Protein AF-A0A346SPK9-F1 (afdb_monomer_lite)

Foldseek 3Di:
DVVLLVCLVVLHDDDDPPVVVVVVVVVVVVVVVVPDDPVCVVCCVVCVVVVVCVVVVVVVVVCVVVCSVVSNVCRPPDPVNVVVVVVVLVVQLVVQQVQLVVCVVVVNAHSLLSSLQSRPDDDPVVSLVVCVVVVGDSCSNVVSVVVVVVCCVVVVVVVVVVVVVVPDPDD

Radius of gyration: 21.97 Å; chains: 1; bounding box: 63×45×50 Å

Structure (mmCIF, N/CA/C/O backbone):
data_AF-A0A346SPK9-F1
#
_entry.id   AF-A0A346SPK9-F1
#
loop_
_atom_site.group_PDB
_atom_site.id
_atom_site.type_symbol
_atom_site.label_atom_id
_atom_site.label_alt_id
_atom_site.label_comp_id
_atom_site.label_asym_id
_atom_site.label_entity_id
_atom_site.label_seq_id
_atom_site.pdbx_PDB_ins_code
_atom_site.Cartn_x
_atom_site.Cartn_y
_atom_site.Cartn_z
_atom_site.occupancy
_atom_site.B_iso_or_equiv
_atom_site.auth_seq_id
_atom_site.auth_comp_id
_atom_site.auth_asym_id
_atom_site.auth_atom_id
_atom_site.pdbx_PDB_model_num
ATOM 1 N N . MET A 1 1 ? 14.398 2.395 11.651 1.00 63.56 1 MET A N 1
ATOM 2 C CA . MET A 1 1 ? 13.398 1.670 12.469 1.00 63.56 1 MET A CA 1
ATOM 3 C C . MET A 1 1 ? 13.684 1.713 13.967 1.00 63.56 1 MET A C 1
ATOM 5 O O . MET A 1 1 ? 12.828 2.231 14.666 1.00 63.56 1 MET A O 1
ATOM 9 N N . ALA A 1 2 ? 14.836 1.243 14.472 1.00 72.00 2 ALA A N 1
ATOM 10 C CA . ALA A 1 2 ? 15.097 1.174 15.923 1.00 72.00 2 ALA A CA 1
ATOM 11 C C . ALA A 1 2 ? 14.893 2.513 16.665 1.00 72.00 2 ALA A C 1
ATOM 13 O O . ALA A 1 2 ? 14.203 2.543 17.673 1.00 72.00 2 ALA A O 1
ATOM 14 N N . ALA A 1 3 ? 15.388 3.631 16.123 1.00 73.25 3 ALA A N 1
ATOM 15 C CA . ALA A 1 3 ? 15.203 4.953 16.732 1.00 73.25 3 ALA A CA 1
ATOM 16 C C . ALA A 1 3 ? 13.725 5.392 16.821 1.00 73.25 3 ALA A C 1
ATOM 18 O O . ALA A 1 3 ? 13.292 5.860 17.867 1.00 73.25 3 ALA A O 1
ATOM 19 N N . CYS A 1 4 ? 12.929 5.196 15.761 1.00 67.50 4 CYS A N 1
ATOM 20 C CA . CYS A 1 4 ? 11.495 5.516 15.775 1.00 67.50 4 CYS A CA 1
ATOM 21 C C . CYS A 1 4 ? 10.703 4.580 16.692 1.00 67.50 4 CYS A C 1
ATOM 23 O O . CYS A 1 4 ? 9.759 5.025 17.329 1.00 67.50 4 CYS A O 1
ATOM 25 N N . LEU A 1 5 ? 11.090 3.304 16.776 1.00 72.25 5 LEU A N 1
ATOM 26 C CA . LEU A 1 5 ? 10.488 2.348 17.704 1.00 72.25 5 LEU A CA 1
ATOM 27 C C . LEU A 1 5 ? 10.776 2.741 19.159 1.00 72.25 5 LEU A C 1
ATOM 29 O O . LEU A 1 5 ? 9.862 2.768 19.970 1.00 72.25 5 LEU A O 1
ATOM 33 N N . ILE A 1 6 ? 12.021 3.102 19.476 1.00 77.88 6 ILE A N 1
ATOM 34 C CA . ILE A 1 6 ? 12.408 3.586 20.808 1.00 77.88 6 ILE A CA 1
ATOM 35 C C . ILE A 1 6 ? 11.655 4.878 21.144 1.00 77.88 6 ILE A C 1
ATOM 37 O O . ILE A 1 6 ? 11.075 4.975 22.218 1.00 77.88 6 ILE A O 1
ATOM 41 N N . ALA A 1 7 ? 11.600 5.841 20.220 1.00 76.88 7 ALA A N 1
ATOM 42 C CA . ALA A 1 7 ? 10.842 7.079 20.400 1.00 76.88 7 ALA A CA 1
ATOM 43 C C . ALA A 1 7 ? 9.334 6.823 20.579 1.00 76.88 7 ALA A C 1
ATOM 45 O O . ALA A 1 7 ? 8.697 7.479 21.400 1.00 76.88 7 ALA A O 1
ATOM 46 N N . ALA A 1 8 ? 8.776 5.843 19.860 1.00 68.50 8 ALA A N 1
ATOM 47 C CA . ALA A 1 8 ? 7.385 5.428 19.995 1.00 68.50 8 ALA A CA 1
ATOM 48 C C . ALA A 1 8 ? 7.088 4.790 21.356 1.00 68.50 8 ALA A C 1
ATOM 50 O O . ALA A 1 8 ? 6.103 5.150 21.997 1.00 68.50 8 ALA A O 1
ATOM 51 N N . LEU A 1 9 ? 7.957 3.884 21.815 1.00 76.94 9 LEU A N 1
ATOM 52 C CA . LEU A 1 9 ? 7.867 3.273 23.143 1.00 76.94 9 LEU A CA 1
ATOM 53 C C . LEU A 1 9 ? 8.065 4.307 24.260 1.00 76.94 9 LEU A C 1
ATOM 55 O O . LEU A 1 9 ? 7.430 4.207 25.303 1.00 76.94 9 LEU A O 1
ATOM 59 N N . ALA A 1 10 ? 8.892 5.326 24.024 1.00 81.62 10 ALA A N 1
ATOM 60 C CA . ALA A 1 10 ? 9.105 6.449 24.932 1.00 81.62 10 ALA A CA 1
ATOM 61 C C . ALA A 1 10 ? 8.009 7.534 24.852 1.00 81.62 10 ALA A C 1
ATOM 63 O O . ALA A 1 10 ? 8.136 8.565 25.507 1.00 81.62 10 ALA A O 1
ATOM 64 N N . GLN A 1 11 ? 6.960 7.334 24.041 1.00 75.94 11 GLN A N 1
ATOM 65 C CA . GLN A 1 11 ? 5.879 8.299 23.788 1.00 75.94 11 GLN A CA 1
ATOM 66 C C . GLN A 1 11 ? 6.364 9.709 23.403 1.00 75.94 11 GLN A C 1
ATOM 68 O O . GLN A 1 11 ? 5.698 10.710 23.675 1.00 75.94 11 GLN A O 1
ATOM 73 N N . ALA A 1 12 ? 7.525 9.806 22.753 1.00 78.88 12 ALA A N 1
ATOM 74 C CA . ALA A 1 12 ? 8.071 11.086 22.333 1.00 78.88 12 ALA A CA 1
ATOM 75 C C . ALA A 1 12 ? 7.232 11.678 21.180 1.00 78.88 12 ALA A C 1
ATOM 77 O O . ALA A 1 12 ? 6.822 10.940 20.275 1.00 78.88 12 ALA A O 1
ATOM 78 N N . PRO A 1 13 ? 6.990 13.004 21.162 1.00 67.56 13 PRO A N 1
ATOM 79 C CA . PRO A 1 13 ? 6.233 13.646 20.094 1.00 67.56 13 PRO A CA 1
ATOM 80 C C . PRO A 1 13 ? 7.008 13.563 18.773 1.00 67.56 13 PRO A C 1
ATOM 82 O O . PRO A 1 13 ? 8.025 14.229 18.582 1.00 67.56 13 PRO A O 1
ATOM 85 N N . MET A 1 14 ? 6.523 12.740 17.844 1.00 69.25 14 MET A N 1
ATOM 86 C CA . MET A 1 14 ? 7.097 12.593 16.507 1.00 69.25 14 MET A CA 1
ATOM 87 C C . MET A 1 14 ? 6.260 13.375 15.491 1.00 69.25 14 MET A C 1
ATOM 89 O O . MET A 1 14 ? 5.268 12.879 14.961 1.00 69.25 14 MET A O 1
ATOM 93 N N . ASN A 1 15 ? 6.668 14.614 15.215 1.00 72.00 15 ASN A N 1
ATOM 94 C CA . ASN A 1 15 ? 6.037 15.442 14.189 1.00 72.00 15 ASN A CA 1
ATOM 95 C C . ASN A 1 15 ? 6.594 15.119 12.797 1.00 72.00 15 ASN A C 1
ATOM 97 O O . ASN A 1 15 ? 7.796 14.931 12.613 1.00 72.00 15 ASN A O 1
ATOM 101 N N . GLY A 1 16 ? 5.715 15.085 11.794 1.00 67.25 16 GLY A N 1
ATOM 102 C CA . GLY A 1 16 ? 6.120 14.961 10.396 1.00 67.25 16 GLY A CA 1
ATOM 103 C C . GLY A 1 16 ? 6.678 16.275 9.842 1.00 67.25 16 GLY A C 1
ATOM 104 O O . GLY A 1 16 ? 6.220 17.354 10.205 1.00 67.25 16 GLY A O 1
ATOM 105 N N . PHE A 1 17 ? 7.603 16.192 8.883 1.00 70.38 17 PHE A N 1
ATOM 106 C CA . PHE A 1 17 ? 8.245 17.343 8.221 1.00 70.38 17 PHE A CA 1
ATOM 107 C C . PHE A 1 17 ? 7.313 18.184 7.312 1.00 70.38 17 PHE A C 1
ATOM 109 O O . PHE A 1 17 ? 7.795 19.008 6.539 1.00 70.3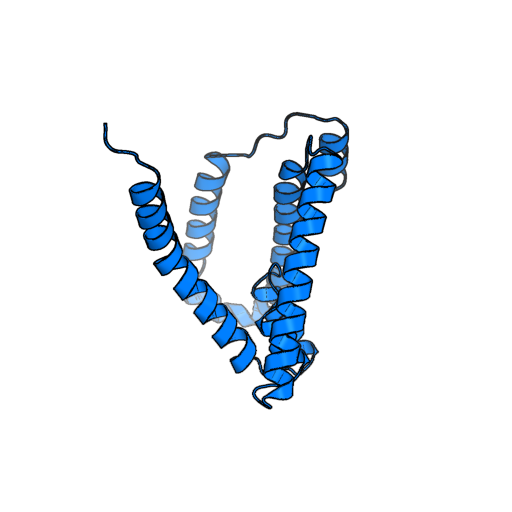8 17 PHE A O 1
ATOM 116 N N . GLY A 1 18 ? 5.988 17.993 7.387 1.00 78.00 18 GLY A N 1
ATOM 117 C CA . GLY A 1 18 ? 4.947 18.847 6.798 1.00 78.00 18 GLY A CA 1
ATOM 118 C C . GLY A 1 18 ? 5.294 19.469 5.440 1.00 78.00 18 GLY A C 1
ATOM 119 O O . GLY A 1 18 ? 5.608 18.760 4.480 1.00 78.00 18 GLY A O 1
ATOM 120 N N . GLN A 1 19 ? 5.261 20.804 5.375 1.00 79.00 19 GLN A N 1
ATOM 121 C CA . GLN A 1 19 ? 5.546 21.575 4.160 1.00 79.00 19 GLN A CA 1
ATOM 122 C C . GLN A 1 19 ? 6.980 21.423 3.638 1.00 79.00 19 GLN A C 1
ATOM 124 O O . GLN A 1 19 ? 7.182 21.469 2.426 1.00 79.00 19 GLN A O 1
ATOM 129 N N . VAL A 1 20 ? 7.958 21.161 4.510 1.00 80.25 20 VAL A N 1
ATOM 130 C CA . VAL A 1 20 ? 9.345 20.900 4.091 1.00 80.25 20 VAL A CA 1
ATOM 131 C C . VAL A 1 20 ? 9.403 19.637 3.232 1.00 80.25 20 VAL A C 1
ATOM 133 O O . VAL A 1 20 ? 10.070 19.627 2.202 1.00 80.25 20 VAL A O 1
ATOM 136 N N . SER A 1 21 ? 8.636 18.597 3.582 1.00 78.19 21 SER A N 1
ATOM 137 C CA . SER A 1 21 ? 8.569 17.370 2.775 1.00 78.19 21 SER A CA 1
ATOM 138 C C . SER A 1 21 ? 7.919 17.589 1.404 1.00 78.19 21 SER A C 1
ATOM 140 O O . SER A 1 21 ? 8.333 16.974 0.421 1.00 78.19 21 SER A O 1
ATOM 142 N N . VAL A 1 22 ? 6.926 18.483 1.325 1.00 82.81 22 VAL A N 1
ATOM 143 C CA . VAL A 1 22 ? 6.231 18.818 0.074 1.00 82.81 22 VAL A CA 1
ATOM 144 C C . VAL A 1 22 ? 7.167 19.596 -0.847 1.00 82.81 22 VAL A C 1
ATOM 146 O O . VAL A 1 22 ? 7.338 19.212 -2.001 1.00 82.81 22 VAL A O 1
ATOM 149 N N . ALA A 1 23 ? 7.837 20.627 -0.324 1.00 85.06 23 ALA A N 1
ATOM 150 C CA . ALA A 1 23 ? 8.810 21.411 -1.078 1.00 85.06 23 ALA A CA 1
ATOM 151 C C . ALA A 1 23 ? 9.989 20.548 -1.554 1.00 85.06 23 ALA A C 1
ATOM 153 O O . ALA A 1 23 ? 10.337 20.574 -2.734 1.00 85.06 23 ALA A O 1
ATOM 154 N N . ALA A 1 24 ? 10.551 19.720 -0.667 1.00 84.31 24 ALA A N 1
ATOM 155 C CA . ALA A 1 24 ? 11.649 18.820 -1.006 1.00 84.31 24 ALA A CA 1
ATOM 156 C C . ALA A 1 24 ? 11.265 17.836 -2.119 1.00 84.31 24 ALA A C 1
ATOM 158 O O . ALA A 1 24 ? 12.052 17.627 -3.038 1.00 84.31 24 ALA A O 1
ATOM 159 N N . ARG A 1 25 ? 10.047 17.271 -2.084 1.00 84.56 25 ARG A N 1
ATOM 160 C CA . ARG A 1 25 ? 9.564 16.348 -3.123 1.00 84.56 25 ARG A CA 1
ATOM 161 C C . ARG A 1 25 ? 9.461 17.027 -4.488 1.00 84.56 25 ARG A C 1
ATOM 163 O O . ARG A 1 25 ? 9.874 16.435 -5.480 1.00 84.56 25 ARG A O 1
ATOM 170 N N . THR A 1 26 ? 8.953 18.256 -4.537 1.00 86.00 26 THR A N 1
ATOM 171 C CA . THR A 1 26 ? 8.861 19.028 -5.783 1.00 86.00 26 THR A CA 1
ATOM 172 C C . THR A 1 26 ? 10.247 19.360 -6.334 1.00 86.00 26 THR A C 1
ATOM 174 O O . THR A 1 26 ? 10.498 19.138 -7.515 1.00 86.00 26 THR A O 1
ATOM 177 N N . ILE A 1 27 ? 11.172 19.820 -5.483 1.00 88.88 27 ILE A N 1
ATOM 178 C CA . ILE A 1 27 ? 12.542 20.167 -5.892 1.00 88.88 27 ILE A CA 1
ATOM 179 C C . ILE A 1 27 ? 13.283 18.934 -6.422 1.00 88.88 27 ILE A C 1
ATOM 181 O O . ILE A 1 27 ? 13.839 18.987 -7.516 1.00 88.88 27 ILE A O 1
ATOM 185 N N . LEU A 1 28 ? 13.250 17.811 -5.693 1.00 86.62 28 LEU A N 1
ATOM 186 C CA . LEU A 1 28 ? 13.857 16.552 -6.143 1.00 86.62 28 LEU A CA 1
ATOM 187 C C . LEU A 1 28 ? 13.226 16.053 -7.445 1.00 86.62 28 LEU A C 1
ATOM 189 O O . LEU A 1 28 ? 13.951 15.629 -8.338 1.00 86.62 28 LEU A O 1
ATOM 193 N N . GLY A 1 29 ? 11.900 16.135 -7.580 1.00 88.31 29 GLY A N 1
ATOM 194 C CA . GLY A 1 29 ? 11.199 15.721 -8.796 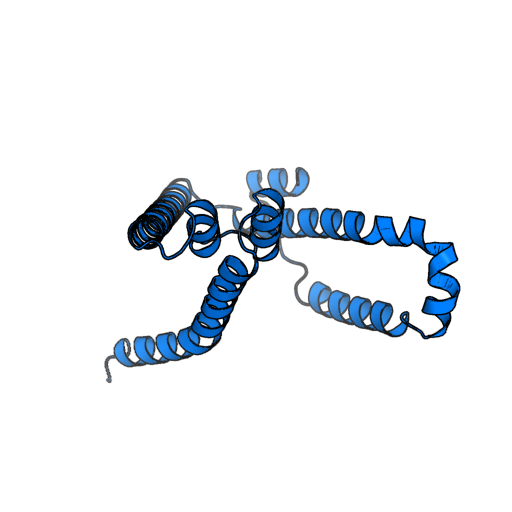1.00 88.31 29 GLY A CA 1
ATOM 195 C C . GLY A 1 29 ? 11.625 16.526 -10.024 1.00 88.31 29 GLY A C 1
ATOM 196 O O . GLY A 1 29 ? 11.939 15.944 -11.060 1.00 88.31 29 GLY A O 1
ATOM 197 N N . VAL A 1 30 ? 11.704 17.854 -9.896 1.00 91.44 30 VAL A N 1
ATOM 198 C CA . VAL A 1 30 ? 12.156 18.739 -10.981 1.00 91.44 30 VAL A CA 1
ATOM 199 C C . VAL A 1 30 ? 13.637 18.523 -11.289 1.00 91.44 30 VAL A C 1
ATOM 201 O O . VAL A 1 30 ? 13.995 18.416 -12.457 1.00 91.44 30 VAL A O 1
ATOM 204 N N . ALA A 1 31 ? 14.495 18.406 -10.272 1.00 88.06 31 ALA A N 1
ATOM 205 C CA . ALA A 1 31 ? 15.930 18.200 -10.463 1.00 88.06 31 ALA A CA 1
ATOM 206 C C . ALA A 1 31 ? 16.237 16.865 -11.160 1.00 88.06 31 ALA A C 1
ATOM 208 O O . ALA A 1 31 ? 17.020 16.821 -12.111 1.00 88.06 31 ALA A O 1
ATOM 209 N N . VAL A 1 32 ? 15.586 15.779 -10.729 1.00 87.31 32 VAL A N 1
ATOM 210 C CA . VAL A 1 32 ? 15.720 14.465 -11.369 1.00 87.31 32 VAL A CA 1
ATOM 211 C C . VAL A 1 32 ? 15.151 14.506 -12.787 1.00 87.31 32 VAL A C 1
ATOM 213 O O . VAL A 1 32 ? 15.822 14.057 -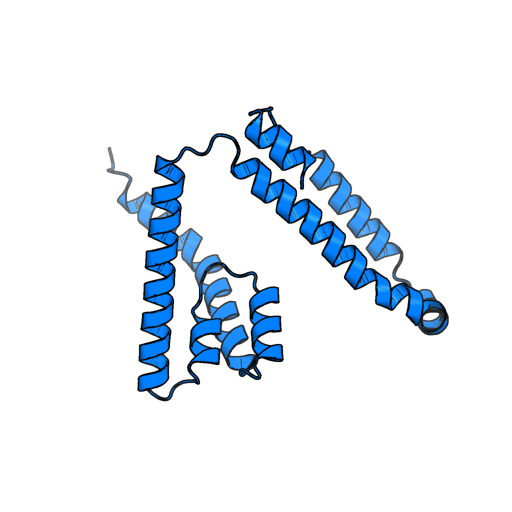13.711 1.00 87.31 32 VAL A O 1
ATOM 216 N N . GLY A 1 33 ? 13.970 15.102 -12.986 1.00 86.69 33 GLY A N 1
ATOM 217 C CA . GLY A 1 33 ? 13.343 15.222 -14.304 1.00 86.69 33 GLY A CA 1
ATOM 218 C C . GLY A 1 33 ? 14.180 16.024 -15.304 1.00 86.69 33 GLY A C 1
ATOM 219 O O . GLY A 1 33 ? 14.380 15.575 -16.428 1.00 86.69 33 GLY A O 1
ATOM 220 N N . ALA A 1 34 ? 14.741 17.162 -14.885 1.00 89.31 34 ALA A N 1
ATOM 221 C CA . ALA A 1 34 ? 15.604 18.003 -15.718 1.00 89.31 34 ALA A CA 1
ATOM 222 C C . ALA A 1 34 ? 16.944 17.334 -16.075 1.00 89.31 34 ALA A C 1
ATOM 224 O O . ALA A 1 34 ? 17.562 17.682 -17.079 1.00 89.31 34 ALA A O 1
ATOM 225 N N . SER A 1 35 ? 17.388 16.360 -15.275 1.00 85.38 35 SER A N 1
ATOM 226 C CA . SER A 1 35 ? 18.628 15.614 -15.520 1.00 85.38 35 SER A CA 1
ATOM 227 C C . SER A 1 35 ? 18.473 14.520 -16.588 1.00 85.38 35 SER A C 1
ATOM 229 O O . SER A 1 35 ? 19.475 14.014 -17.100 1.00 85.38 35 SER A O 1
ATOM 231 N N . ILE A 1 36 ? 17.240 14.159 -16.965 1.00 88.12 36 ILE A N 1
ATOM 232 C CA . ILE A 1 36 ? 16.973 13.204 -18.046 1.00 88.12 36 ILE A CA 1
ATOM 233 C C . ILE A 1 36 ? 17.082 13.932 -19.389 1.00 88.12 36 ILE A C 1
ATOM 235 O O . ILE A 1 36 ? 16.129 14.531 -19.881 1.00 88.12 36 ILE A O 1
ATOM 239 N N . THR A 1 37 ? 18.268 13.883 -19.993 1.00 89.12 37 THR A N 1
ATOM 240 C CA . THR A 1 37 ? 18.548 14.498 -21.301 1.00 89.12 37 THR A CA 1
ATOM 241 C C . THR A 1 37 ? 18.800 13.441 -22.382 1.00 89.12 37 THR A C 1
ATOM 243 O O . THR A 1 37 ? 19.224 12.330 -22.062 1.00 89.12 37 THR A O 1
ATOM 246 N N . PRO A 1 38 ? 18.629 13.760 -23.680 1.00 85.31 38 PRO A N 1
ATOM 247 C CA . PRO A 1 38 ? 18.982 12.849 -24.777 1.00 85.31 38 PRO A CA 1
ATOM 248 C C . PRO A 1 38 ? 20.439 12.355 -24.721 1.00 85.31 38 PRO A C 1
ATOM 250 O O . PRO A 1 38 ? 20.726 11.199 -25.025 1.00 85.31 38 PRO A O 1
ATOM 253 N N . ALA A 1 39 ? 21.362 13.205 -24.257 1.00 85.19 39 ALA A N 1
ATOM 254 C CA . ALA A 1 39 ? 22.774 12.867 -24.083 1.00 85.19 39 ALA A CA 1
ATOM 255 C C . ALA A 1 39 ? 23.023 11.816 -22.981 1.00 85.19 39 ALA A C 1
ATOM 257 O O . ALA A 1 39 ? 24.018 11.087 -23.036 1.00 85.19 39 ALA A O 1
ATOM 258 N N . LEU A 1 40 ? 22.120 11.698 -22.001 1.00 86.00 40 LEU A N 1
ATOM 259 C CA . LEU A 1 40 ? 22.174 10.660 -20.971 1.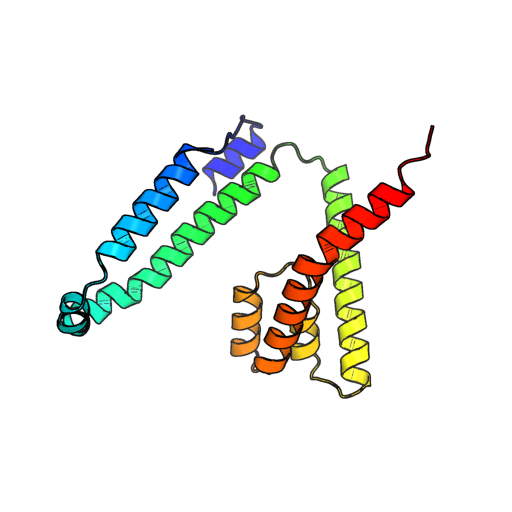00 86.00 40 LEU A CA 1
ATOM 260 C C . LEU A 1 40 ? 22.018 9.264 -21.590 1.00 86.00 40 LEU A C 1
ATOM 262 O O . LEU A 1 40 ? 22.758 8.353 -21.232 1.00 86.00 40 LEU A O 1
ATOM 266 N N . PHE A 1 41 ? 21.119 9.105 -22.566 1.00 86.38 41 PHE A N 1
ATOM 267 C CA . PHE A 1 41 ? 20.851 7.813 -23.210 1.00 86.38 41 PHE A CA 1
ATOM 268 C C . PHE A 1 41 ? 22.053 7.282 -23.997 1.00 86.38 41 PHE A C 1
ATOM 270 O O . PHE A 1 41 ? 22.302 6.080 -24.006 1.00 86.38 41 PHE A O 1
ATOM 277 N N . VAL A 1 42 ? 22.848 8.177 -24.588 1.00 89.25 42 VAL A N 1
ATOM 278 C CA . VAL A 1 42 ? 24.088 7.808 -25.291 1.00 89.25 42 VAL A CA 1
ATOM 279 C C . VAL A 1 42 ? 25.145 7.272 -24.317 1.00 89.25 42 VAL A C 1
ATOM 281 O O . VAL A 1 42 ? 25.924 6.384 -24.657 1.00 89.25 42 VAL A O 1
ATOM 284 N N . ASN A 1 43 ? 25.165 7.783 -23.084 1.00 88.06 43 ASN A N 1
ATOM 285 C CA . ASN A 1 43 ? 26.125 7.381 -22.053 1.00 88.06 43 ASN A CA 1
ATOM 286 C C . ASN A 1 43 ? 25.604 6.276 -21.120 1.00 88.06 43 ASN A C 1
ATOM 288 O O . ASN A 1 43 ? 26.387 5.700 -20.364 1.00 88.06 43 ASN A O 1
ATOM 292 N N . LEU A 1 44 ? 24.317 5.933 -21.215 1.00 86.25 44 LEU A N 1
ATOM 293 C CA . LEU A 1 44 ? 23.640 4.922 -20.401 1.00 86.25 44 LEU A CA 1
ATOM 294 C C . LEU A 1 44 ? 24.379 3.573 -20.349 1.00 86.25 44 LEU A C 1
ATOM 296 O O . LEU A 1 44 ? 24.539 3.048 -19.246 1.00 86.25 44 LEU A O 1
ATOM 300 N N . PRO A 1 45 ? 24.906 3.023 -21.468 1.00 89.44 45 PRO A N 1
ATOM 301 C CA . PRO A 1 45 ? 25.597 1.733 -21.442 1.00 89.44 45 PRO A CA 1
ATOM 302 C C . PRO A 1 45 ? 26.845 1.740 -20.552 1.00 89.44 45 PRO A C 1
ATOM 304 O O . PRO A 1 45 ? 27.130 0.755 -19.878 1.00 89.44 45 PRO A O 1
ATOM 307 N N . LYS A 1 46 ? 27.561 2.871 -20.487 1.00 90.00 46 LYS A N 1
ATOM 308 C CA . LYS A 1 46 ? 28.768 3.026 -19.656 1.00 90.00 46 LYS A CA 1
ATOM 309 C C . LYS A 1 46 ? 28.446 3.079 -18.160 1.00 90.00 46 LYS A C 1
ATOM 311 O O . LYS A 1 46 ? 29.320 2.832 -17.338 1.00 90.00 46 LYS A O 1
ATOM 316 N N . MET A 1 47 ? 27.204 3.412 -17.812 1.00 89.06 47 MET A N 1
ATOM 317 C CA . MET A 1 47 ? 26.723 3.587 -16.438 1.00 89.06 47 MET A CA 1
ATOM 318 C C . MET A 1 47 ? 25.753 2.476 -16.010 1.00 89.06 47 MET A C 1
ATOM 320 O O . MET A 1 47 ? 25.241 2.508 -14.892 1.00 89.06 47 MET A O 1
ATOM 324 N N . ALA A 1 48 ? 25.494 1.495 -16.882 1.00 88.00 48 ALA A N 1
ATOM 325 C CA . ALA A 1 48 ? 24.432 0.506 -16.721 1.00 88.00 48 ALA A CA 1
ATOM 326 C C . ALA A 1 48 ? 24.540 -0.282 -15.406 1.00 88.00 48 ALA A C 1
ATOM 328 O O . ALA A 1 48 ? 23.534 -0.473 -14.727 1.00 88.00 48 ALA A O 1
ATOM 329 N N . ALA A 1 49 ? 25.757 -0.669 -15.009 1.00 87.75 49 ALA A N 1
ATOM 330 C CA . ALA A 1 49 ? 25.995 -1.382 -13.754 1.00 87.75 49 ALA A CA 1
ATOM 331 C C . ALA A 1 49 ? 25.592 -0.545 -12.526 1.00 87.75 49 ALA A C 1
ATOM 333 O O . ALA A 1 49 ? 24.887 -1.030 -11.644 1.00 87.75 49 ALA A O 1
ATOM 334 N N . SER A 1 50 ? 25.975 0.734 -12.494 1.00 87.75 50 SER A N 1
ATOM 335 C CA . SER A 1 50 ? 25.615 1.649 -11.407 1.00 87.75 50 SER A CA 1
ATOM 336 C C . SER A 1 50 ? 24.115 1.949 -11.390 1.00 87.75 50 SER A C 1
ATOM 338 O O . SER A 1 50 ? 23.502 1.970 -10.325 1.00 87.75 50 SER A O 1
ATOM 340 N N . ILE A 1 51 ? 23.504 2.135 -12.567 1.00 88.12 51 ILE A N 1
ATOM 341 C CA . ILE A 1 51 ? 22.063 2.389 -12.713 1.00 88.12 51 ILE A CA 1
ATOM 342 C C . ILE A 1 51 ? 21.243 1.190 -12.227 1.00 88.12 51 ILE A C 1
ATOM 344 O O . ILE A 1 51 ? 20.221 1.381 -11.576 1.00 88.12 51 ILE A O 1
ATOM 348 N N . MET A 1 52 ? 21.698 -0.040 -12.472 1.00 89.44 52 MET A N 1
ATOM 349 C CA . MET A 1 52 ? 21.008 -1.253 -12.020 1.00 89.44 52 MET A CA 1
ATOM 350 C C . MET A 1 52 ? 20.910 -1.351 -10.488 1.00 89.44 52 MET A C 1
ATOM 352 O O . MET A 1 52 ? 19.994 -1.985 -9.967 1.00 89.44 52 MET A O 1
ATOM 356 N N . LEU A 1 53 ? 21.802 -0.677 -9.757 1.00 90.31 53 LEU A N 1
ATOM 357 C CA . LEU A 1 53 ? 21.793 -0.632 -8.295 1.00 90.31 53 LEU A CA 1
ATOM 358 C C . LEU A 1 53 ? 20.823 0.428 -7.733 1.00 90.31 53 LEU A C 1
ATOM 360 O O . LEU A 1 53 ? 20.380 0.324 -6.589 1.00 90.31 53 LEU A O 1
ATOM 364 N N . VAL A 1 54 ? 20.453 1.432 -8.538 1.00 90.06 54 VAL A N 1
ATOM 365 C CA . VAL A 1 54 ? 19.570 2.541 -8.132 1.00 90.06 54 VAL A CA 1
ATOM 366 C C . VAL A 1 54 ? 18.196 2.053 -7.644 1.00 90.06 54 VAL A C 1
ATOM 368 O O . VAL A 1 54 ? 17.795 2.483 -6.560 1.00 90.06 54 VAL A O 1
ATOM 371 N N . PRO A 1 55 ? 17.478 1.137 -8.332 1.00 88.88 55 PRO A N 1
ATOM 372 C CA . PRO A 1 55 ? 16.210 0.601 -7.835 1.00 88.88 55 PRO A CA 1
ATOM 373 C C . PRO A 1 55 ? 16.317 -0.021 -6.441 1.00 88.88 55 PRO A C 1
ATOM 375 O O . PRO A 1 55 ? 15.453 0.224 -5.602 1.00 88.88 55 PRO A O 1
ATOM 378 N N . ALA A 1 56 ? 17.391 -0.767 -6.159 1.00 90.06 56 ALA A N 1
ATOM 379 C CA . ALA A 1 56 ? 17.594 -1.390 -4.853 1.00 90.06 56 ALA A CA 1
ATOM 380 C C . ALA A 1 56 ? 17.740 -0.336 -3.745 1.00 90.06 56 ALA A C 1
ATOM 382 O O . ALA A 1 56 ? 17.072 -0.425 -2.714 1.00 90.06 56 ALA A O 1
ATOM 383 N N . PHE A 1 57 ? 18.540 0.710 -3.975 1.00 90.44 57 PHE A N 1
ATOM 384 C CA . PHE A 1 57 ? 18.657 1.822 -3.028 1.00 90.44 57 PHE A CA 1
ATOM 385 C C . PHE A 1 57 ? 17.340 2.573 -2.839 1.00 90.44 57 PHE A C 1
ATOM 387 O O . PHE A 1 57 ? 16.980 2.883 -1.704 1.00 90.44 57 PHE A O 1
ATOM 394 N N . ILE A 1 58 ? 16.600 2.835 -3.920 1.00 88.69 58 ILE A N 1
ATOM 395 C CA . ILE A 1 58 ? 15.291 3.493 -3.843 1.00 88.69 58 ILE A CA 1
ATOM 396 C C . ILE A 1 58 ? 14.327 2.659 -2.997 1.00 88.69 58 ILE A C 1
ATOM 398 O O . ILE A 1 58 ? 13.672 3.218 -2.122 1.00 88.69 58 ILE A O 1
ATOM 402 N N . VAL A 1 59 ? 14.265 1.339 -3.203 1.00 88.56 59 VAL A N 1
ATOM 403 C CA . VAL A 1 59 ? 13.412 0.439 -2.411 1.00 88.56 59 VAL A CA 1
ATOM 404 C C . VAL A 1 59 ? 13.820 0.448 -0.938 1.00 88.56 59 VAL A C 1
ATOM 406 O O . VAL A 1 59 ? 12.955 0.593 -0.079 1.00 88.56 59 VAL A O 1
ATOM 409 N N . LEU A 1 60 ? 15.116 0.363 -0.625 1.00 90.62 60 LEU A N 1
ATOM 410 C CA . LEU A 1 60 ? 15.606 0.396 0.760 1.00 90.62 60 LEU A CA 1
ATOM 411 C C . LEU A 1 60 ? 15.253 1.710 1.466 1.00 90.62 60 LEU A C 1
ATOM 413 O O . LEU A 1 60 ? 14.753 1.703 2.594 1.00 90.62 60 LEU A O 1
ATOM 417 N N . ILE A 1 61 ? 15.477 2.839 0.792 1.00 88.50 61 ILE A N 1
ATOM 418 C CA . ILE A 1 61 ? 15.141 4.169 1.305 1.00 88.50 61 ILE A CA 1
ATOM 419 C C . ILE A 1 61 ? 13.624 4.287 1.484 1.00 88.50 61 ILE A C 1
ATOM 421 O O . ILE A 1 61 ? 13.160 4.676 2.557 1.00 88.50 61 ILE A O 1
ATOM 425 N N . ALA A 1 62 ? 12.839 3.906 0.473 1.00 86.38 62 ALA A N 1
ATOM 426 C CA . ALA A 1 62 ? 11.382 3.938 0.531 1.00 86.38 62 ALA A CA 1
ATOM 427 C C . ALA A 1 62 ? 10.854 3.092 1.695 1.00 86.38 62 ALA A C 1
ATOM 429 O O . ALA A 1 62 ? 10.069 3.595 2.493 1.00 86.38 62 ALA A O 1
ATOM 430 N N . GLN A 1 63 ? 11.336 1.859 1.856 1.00 88.06 63 GLN A N 1
ATOM 431 C CA . GLN A 1 63 ? 10.912 0.964 2.931 1.00 88.06 63 GLN A CA 1
ATOM 432 C C . GLN A 1 63 ? 11.266 1.524 4.312 1.00 88.06 63 GLN A C 1
ATOM 434 O O . GLN A 1 63 ? 10.453 1.453 5.235 1.00 88.06 63 GLN A O 1
ATOM 439 N N . PHE A 1 64 ? 12.447 2.133 4.458 1.00 85.31 64 PHE A N 1
ATOM 440 C CA . PHE A 1 64 ? 12.834 2.798 5.699 1.00 85.31 64 PHE A CA 1
ATOM 441 C C . PHE A 1 64 ? 11.873 3.941 6.047 1.00 85.31 64 PHE A C 1
ATOM 443 O O . PHE A 1 64 ? 11.367 3.998 7.169 1.00 85.31 64 PHE A O 1
ATOM 450 N N . PHE A 1 65 ? 11.582 4.834 5.097 1.00 83.44 65 PHE A N 1
ATOM 451 C CA . PHE A 1 65 ? 10.694 5.975 5.335 1.00 83.44 65 PHE A CA 1
ATOM 452 C C . PHE A 1 65 ? 9.231 5.565 5.514 1.00 83.44 65 PHE A C 1
ATOM 454 O O . PHE A 1 65 ? 8.572 6.103 6.399 1.00 83.44 65 PHE A O 1
ATOM 461 N N . ILE A 1 66 ? 8.731 4.602 4.736 1.00 84.62 66 ILE A N 1
ATOM 462 C CA . ILE A 1 66 ? 7.383 4.038 4.888 1.00 84.62 66 ILE A CA 1
ATOM 463 C C . ILE A 1 66 ? 7.250 3.392 6.268 1.00 84.62 66 ILE A C 1
ATOM 465 O O . ILE A 1 66 ? 6.305 3.697 6.993 1.00 84.62 66 ILE A O 1
ATOM 469 N N . GLY A 1 67 ? 8.225 2.577 6.678 1.00 84.38 67 GLY A N 1
ATOM 470 C CA . GLY A 1 67 ? 8.244 1.949 7.998 1.00 84.38 67 GLY A CA 1
ATOM 471 C C . GLY A 1 67 ? 8.260 2.969 9.137 1.00 84.38 67 GLY A C 1
ATOM 472 O O . GLY A 1 67 ? 7.498 2.836 10.092 1.00 84.38 67 GLY A O 1
ATOM 473 N N . CYS A 1 68 ? 9.068 4.027 9.029 1.00 81.31 68 CYS A N 1
ATOM 474 C CA . CYS A 1 68 ? 9.081 5.113 10.011 1.00 81.31 68 CYS A CA 1
ATOM 475 C C . CYS A 1 68 ? 7.752 5.889 10.028 1.00 81.31 68 CYS A C 1
ATOM 477 O O . CYS A 1 68 ? 7.193 6.116 11.097 1.00 81.31 68 CYS A O 1
ATOM 479 N N . ALA A 1 69 ? 7.209 6.251 8.862 1.00 81.19 69 ALA A N 1
ATOM 480 C CA . ALA A 1 69 ? 5.958 7.001 8.749 1.00 81.19 69 ALA A CA 1
ATOM 481 C C . ALA A 1 69 ? 4.751 6.220 9.287 1.00 81.19 69 ALA A C 1
ATOM 483 O O . ALA A 1 69 ? 3.889 6.795 9.947 1.00 81.19 69 ALA A O 1
ATOM 484 N N . ILE A 1 70 ? 4.696 4.912 9.026 1.00 83.12 70 ILE A N 1
ATOM 485 C CA . ILE A 1 70 ? 3.676 4.017 9.574 1.00 83.12 70 ILE A CA 1
ATOM 486 C C . ILE A 1 70 ? 3.899 3.825 11.080 1.00 83.12 70 ILE A C 1
ATOM 488 O O . ILE A 1 70 ? 2.952 3.954 11.848 1.00 83.12 70 ILE A O 1
ATOM 492 N N . GLY A 1 71 ? 5.140 3.594 11.520 1.00 82.12 71 GLY A N 1
ATOM 493 C CA . GLY A 1 71 ? 5.486 3.386 12.931 1.00 82.12 71 GLY A CA 1
ATOM 494 C C . GLY A 1 71 ? 5.096 4.554 13.839 1.00 82.12 71 GLY A C 1
ATOM 495 O O . GLY A 1 71 ? 4.580 4.335 14.931 1.00 82.12 71 GLY A O 1
ATOM 496 N N . VAL A 1 72 ? 5.246 5.795 13.364 1.00 80.19 72 VAL A N 1
ATOM 497 C CA . VAL A 1 72 ? 4.812 7.004 14.090 1.00 80.19 72 VAL A CA 1
ATOM 498 C C . VAL A 1 72 ? 3.303 7.013 14.359 1.00 80.19 72 VAL A C 1
ATOM 500 O O . VAL A 1 72 ? 2.866 7.529 15.383 1.00 80.19 72 VAL A O 1
ATOM 503 N N . LYS A 1 73 ? 2.487 6.404 13.490 1.00 80.19 73 LYS A N 1
ATOM 504 C CA . LYS A 1 73 ? 1.029 6.339 13.687 1.00 80.19 73 LYS A CA 1
ATOM 505 C C . LYS A 1 73 ? 0.601 5.374 14.790 1.00 80.19 73 LYS A C 1
ATOM 507 O O . LYS A 1 73 ? -0.548 5.429 15.212 1.00 80.19 73 LYS A O 1
ATOM 512 N N . PHE A 1 74 ? 1.501 4.502 15.241 1.00 80.75 74 PHE A N 1
ATOM 513 C CA . PHE A 1 74 ? 1.229 3.555 16.321 1.00 80.75 74 PHE A CA 1
ATOM 514 C C . PHE A 1 74 ? 1.634 4.081 17.708 1.00 80.75 74 PHE A C 1
ATOM 516 O O . PHE A 1 74 ? 1.392 3.404 18.706 1.00 80.75 74 PHE A O 1
ATOM 523 N N . VAL A 1 75 ? 2.218 5.284 17.803 1.00 81.69 75 VAL A N 1
ATOM 524 C CA . VAL A 1 75 ? 2.557 5.905 19.093 1.00 81.69 75 VAL A CA 1
ATOM 525 C C . VAL A 1 75 ? 1.283 6.174 19.889 1.00 81.69 75 VAL A C 1
ATOM 527 O O . VAL A 1 75 ? 0.406 6.899 19.431 1.00 81.69 75 VAL A O 1
ATOM 530 N N . GLY A 1 76 ? 1.193 5.602 21.091 1.00 81.62 76 GLY A N 1
ATOM 531 C CA . GLY A 1 76 ? 0.042 5.787 21.979 1.00 81.62 76 GLY A CA 1
ATOM 532 C C . GLY A 1 76 ? -1.177 4.914 21.662 1.00 81.62 76 GLY A C 1
ATOM 533 O O . GLY A 1 76 ? -2.194 5.072 22.330 1.00 81.62 76 GLY A O 1
ATOM 534 N N . VAL A 1 77 ? -1.086 3.981 20.703 1.00 85.12 77 VAL A N 1
ATOM 535 C CA . VAL A 1 77 ? -2.155 3.001 20.449 1.00 85.12 77 VAL A CA 1
ATOM 536 C C . VAL A 1 77 ? -2.267 2.040 21.630 1.00 85.12 77 VAL A C 1
ATOM 538 O O . VAL A 1 77 ? -1.302 1.389 22.033 1.00 85.12 77 VAL A O 1
ATOM 541 N N . THR A 1 78 ? -3.469 1.933 22.180 1.00 89.56 78 THR A N 1
ATOM 542 C CA . THR A 1 78 ? -3.772 1.080 23.329 1.00 89.56 78 THR A CA 1
ATOM 543 C C . THR A 1 78 ? -4.023 -0.373 22.919 1.00 89.56 78 THR A C 1
ATOM 545 O O . THR A 1 78 ? -4.374 -0.685 21.779 1.00 89.56 78 THR A O 1
ATOM 548 N N . TRP A 1 79 ? -3.921 -1.297 23.879 1.00 88.06 79 TRP A N 1
ATOM 549 C CA . TRP A 1 79 ? -4.219 -2.717 23.647 1.00 88.06 79 TRP A CA 1
ATOM 550 C C . TRP A 1 79 ? -5.664 -2.967 23.175 1.00 88.06 79 TRP A C 1
ATOM 552 O O . TRP A 1 79 ? -5.918 -3.865 22.369 1.00 88.06 79 TRP A O 1
ATOM 562 N N . GLY A 1 80 ? -6.618 -2.156 23.647 1.00 91.38 80 GLY A N 1
ATOM 563 C CA . GLY A 1 80 ? -8.019 -2.234 23.226 1.00 91.38 80 GLY A CA 1
ATOM 564 C C . GLY A 1 80 ? -8.213 -1.848 21.758 1.00 91.38 80 GLY A C 1
ATOM 565 O O . GLY A 1 80 ? -8.916 -2.543 21.021 1.00 91.38 80 GLY A O 1
ATOM 566 N N . GLU A 1 81 ? -7.543 -0.784 21.313 1.00 89.25 81 GLU A N 1
ATOM 567 C CA . GLU A 1 81 ? -7.545 -0.359 19.910 1.00 89.25 81 GLU A CA 1
ATOM 568 C C . GLU A 1 81 ? -6.854 -1.391 19.020 1.00 89.25 81 GLU A C 1
ATOM 570 O O . GLU A 1 81 ? -7.405 -1.765 17.985 1.00 89.25 81 GLU A O 1
ATOM 575 N N . LEU A 1 82 ? -5.710 -1.930 19.458 1.00 89.88 82 LEU A N 1
ATOM 576 C CA . LEU A 1 82 ? -5.001 -2.976 18.726 1.00 89.88 82 LEU A CA 1
ATOM 577 C C . LEU A 1 82 ? -5.875 -4.222 18.528 1.00 89.88 82 LEU A C 1
ATOM 579 O O . LEU A 1 82 ? -5.989 -4.710 17.405 1.00 89.88 82 LEU A O 1
ATOM 583 N N . ARG A 1 83 ? -6.560 -4.709 19.575 1.00 93.62 83 ARG A N 1
ATOM 584 C CA . ARG A 1 83 ? -7.503 -5.839 19.450 1.00 93.62 83 ARG A CA 1
ATOM 585 C C . ARG A 1 83 ? -8.621 -5.554 18.452 1.00 93.62 83 ARG A C 1
ATOM 587 O O . ARG A 1 83 ? -8.989 -6.445 17.690 1.00 93.62 83 ARG A O 1
ATOM 594 N N . ARG A 1 84 ? -9.161 -4.333 18.443 1.00 93.38 84 ARG A N 1
ATOM 595 C CA . ARG A 1 84 ? -10.208 -3.936 17.492 1.00 93.38 84 ARG A CA 1
ATOM 596 C C . ARG A 1 84 ? -9.676 -3.913 16.054 1.00 93.38 84 ARG A C 1
ATOM 598 O O . ARG A 1 84 ? -10.357 -4.404 15.161 1.00 93.38 84 ARG A O 1
ATOM 605 N N . ILE A 1 85 ? -8.458 -3.414 15.835 1.00 90.50 85 ILE A N 1
ATOM 606 C CA . ILE A 1 85 ? -7.794 -3.431 14.521 1.00 90.50 85 ILE A CA 1
ATOM 607 C C . ILE A 1 85 ? -7.589 -4.870 14.040 1.00 90.50 85 ILE A C 1
ATOM 609 O O . ILE A 1 85 ? -7.971 -5.198 12.920 1.00 90.50 85 ILE A O 1
ATOM 613 N N . VAL A 1 86 ? -7.049 -5.744 14.894 1.00 91.44 86 VAL A N 1
ATOM 614 C CA . VAL A 1 86 ? -6.844 -7.162 14.561 1.00 91.44 86 VAL A CA 1
ATOM 615 C C . VAL A 1 86 ? -8.169 -7.838 14.206 1.00 91.44 86 VAL A C 1
ATOM 617 O O . VAL A 1 86 ? -8.229 -8.564 13.219 1.00 91.44 86 VAL A O 1
ATOM 620 N N . ALA A 1 87 ? -9.251 -7.554 14.938 1.00 93.56 87 ALA A N 1
ATOM 621 C CA . ALA A 1 87 ? -10.573 -8.086 14.613 1.00 93.56 87 ALA A CA 1
ATOM 622 C C . ALA A 1 87 ? -11.043 -7.667 13.207 1.00 93.56 87 ALA A C 1
ATOM 624 O O . ALA A 1 87 ? -11.522 -8.512 12.454 1.00 93.56 87 ALA A O 1
ATOM 625 N N . TYR A 1 88 ? -10.851 -6.402 12.814 1.00 92.12 88 TYR A N 1
ATOM 626 C CA . TYR A 1 88 ? -11.166 -5.955 11.452 1.00 92.12 88 TYR A CA 1
ATOM 627 C C . TYR A 1 88 ? -10.327 -6.672 10.389 1.00 92.12 88 TYR A C 1
ATOM 629 O O . TYR A 1 88 ? -10.870 -7.087 9.368 1.00 92.12 88 TYR A O 1
ATOM 637 N N . VAL A 1 89 ? -9.025 -6.857 10.632 1.00 91.38 89 VAL A N 1
ATOM 638 C CA . VAL A 1 89 ? -8.137 -7.585 9.710 1.00 91.38 89 VAL A CA 1
ATOM 639 C C . VAL A 1 89 ? -8.590 -9.036 9.545 1.00 91.38 89 VAL A C 1
ATOM 641 O O . VAL A 1 89 ? -8.638 -9.533 8.424 1.00 91.38 89 VAL A O 1
ATOM 644 N N . VAL A 1 90 ? -8.988 -9.698 10.633 1.00 93.19 90 VAL A N 1
ATOM 645 C CA . VAL A 1 90 ? -9.510 -11.071 10.587 1.00 93.19 90 VAL A CA 1
ATOM 646 C C . VAL A 1 90 ? -10.803 -11.146 9.777 1.00 93.19 90 VAL A C 1
ATOM 648 O O . VAL A 1 90 ? -10.931 -12.021 8.927 1.00 93.19 90 VAL A O 1
ATOM 651 N N . VAL A 1 91 ? -11.741 -10.215 9.978 1.00 93.56 91 VAL A N 1
ATOM 652 C CA . VAL A 1 91 ? -12.980 -10.162 9.181 1.00 93.56 91 VAL A CA 1
ATOM 653 C C . VAL A 1 91 ? -12.662 -10.000 7.695 1.00 93.56 91 VAL A C 1
ATOM 655 O O . VAL A 1 91 ? -13.198 -10.732 6.867 1.00 93.56 91 VAL A O 1
ATOM 658 N N . LEU A 1 92 ? -11.755 -9.085 7.349 1.00 91.56 92 LEU A N 1
ATOM 659 C CA . LEU A 1 92 ? -11.328 -8.879 5.966 1.00 91.56 92 LEU A CA 1
ATOM 660 C C . LEU A 1 92 ? -10.646 -10.120 5.367 1.00 91.56 92 LEU A C 1
ATOM 662 O O . LEU A 1 92 ? -10.903 -10.447 4.210 1.00 91.56 92 LEU A O 1
ATOM 666 N N . ALA A 1 93 ? -9.827 -10.831 6.144 1.00 90.50 93 ALA A N 1
ATOM 667 C CA . ALA A 1 93 ? -9.186 -12.071 5.713 1.00 90.50 93 ALA A CA 1
ATOM 668 C C . ALA A 1 93 ? -10.208 -13.192 5.462 1.00 90.50 93 ALA A C 1
ATOM 670 O O . ALA A 1 93 ? -10.112 -13.895 4.458 1.00 90.50 93 ALA A O 1
ATOM 671 N N . ILE A 1 94 ? -11.221 -13.322 6.327 1.00 94.19 94 ILE A N 1
ATOM 672 C CA . ILE A 1 94 ? -12.322 -14.279 6.142 1.00 94.19 94 ILE A CA 1
ATOM 673 C C . ILE A 1 94 ? -13.114 -13.944 4.879 1.00 94.19 94 ILE A C 1
ATOM 675 O O . ILE A 1 94 ? -13.411 -14.841 4.096 1.00 94.19 94 ILE A O 1
ATOM 679 N N . LEU A 1 95 ? -13.430 -12.666 4.648 1.00 92.88 95 LEU A N 1
ATOM 680 C CA . LEU A 1 95 ? -14.124 -12.244 3.430 1.00 92.88 95 LEU A CA 1
ATOM 681 C C . LEU A 1 95 ? -13.298 -12.560 2.179 1.00 92.88 95 LEU A C 1
ATOM 683 O O . LEU A 1 95 ? -13.836 -13.125 1.232 1.00 92.88 95 LEU A O 1
ATOM 687 N N . ALA A 1 96 ? -11.997 -12.262 2.187 1.00 91.06 96 ALA A N 1
ATOM 688 C CA . ALA A 1 96 ? -11.104 -12.585 1.075 1.00 91.06 96 ALA A CA 1
ATOM 689 C C . ALA A 1 96 ? -11.043 -14.096 0.801 1.00 91.06 96 ALA A C 1
ATOM 691 O O . ALA A 1 96 ? -11.159 -14.521 -0.349 1.00 91.06 96 ALA A O 1
ATOM 692 N N . ALA A 1 97 ? -10.929 -14.914 1.852 1.00 92.44 97 ALA A N 1
ATOM 693 C CA . ALA A 1 97 ? -10.969 -16.370 1.740 1.00 92.44 97 ALA A CA 1
ATOM 694 C C . ALA A 1 97 ? -12.329 -16.869 1.220 1.00 92.44 97 ALA A C 1
ATOM 696 O O . ALA A 1 97 ? -12.375 -17.756 0.373 1.00 92.44 97 ALA A O 1
ATOM 697 N N . GLY A 1 98 ? -13.433 -16.263 1.667 1.00 94.56 98 GLY A N 1
ATOM 698 C CA . GLY A 1 98 ? -14.781 -16.566 1.191 1.00 94.56 98 GLY A CA 1
ATOM 699 C C . GLY A 1 98 ? -14.952 -16.275 -0.301 1.00 94.56 98 GLY A C 1
ATOM 700 O O . GLY A 1 98 ? -15.393 -17.147 -1.044 1.00 94.56 98 GLY A O 1
ATOM 701 N N . PHE A 1 99 ? -14.537 -15.093 -0.767 1.00 92.50 99 PHE A N 1
ATOM 702 C CA . PHE A 1 99 ? -14.548 -14.761 -2.197 1.00 92.50 99 PHE A CA 1
ATOM 703 C C . PHE A 1 99 ? -13.654 -15.698 -3.011 1.00 92.50 99 PHE A C 1
ATOM 705 O O . PHE A 1 99 ? -14.067 -16.163 -4.069 1.00 92.50 99 PHE A O 1
ATOM 712 N N . THR A 1 100 ? -12.473 -16.034 -2.491 1.00 93.81 100 THR A N 1
ATOM 713 C CA . THR A 1 100 ? -11.564 -17.008 -3.115 1.00 93.81 100 THR A CA 1
ATOM 714 C C . THR A 1 100 ? -12.246 -18.361 -3.292 1.00 93.81 100 THR A C 1
ATOM 716 O O . THR A 1 100 ? -12.208 -18.927 -4.384 1.00 93.81 100 THR A O 1
ATOM 719 N N . ALA A 1 101 ? -12.907 -18.864 -2.245 1.00 94.12 101 ALA A N 1
ATOM 720 C CA . ALA A 1 101 ? -13.632 -20.127 -2.295 1.00 94.12 101 ALA A CA 1
ATOM 721 C C . ALA A 1 101 ? -14.743 -20.084 -3.351 1.00 94.12 101 ALA A C 1
ATOM 723 O O . ALA A 1 101 ? -14.799 -20.971 -4.194 1.00 94.12 101 ALA A O 1
ATOM 724 N N . VAL A 1 102 ? -15.556 -19.022 -3.369 1.00 95.06 102 VAL A N 1
ATOM 725 C CA . VAL A 1 102 ? -16.632 -18.846 -4.358 1.00 95.06 102 VAL A CA 1
ATOM 726 C C . VAL A 1 102 ? -16.082 -18.849 -5.786 1.00 95.06 102 VAL A C 1
ATOM 728 O O . VAL A 1 102 ? -16.536 -19.633 -6.614 1.00 95.06 102 VAL A O 1
ATOM 731 N N . VAL A 1 103 ? -15.072 -18.028 -6.072 1.00 93.50 103 VAL A N 1
ATOM 732 C CA . VAL A 1 103 ? -14.467 -17.909 -7.412 1.00 93.50 103 VAL A CA 1
ATOM 733 C C . VAL A 1 103 ? -13.865 -19.233 -7.873 1.00 93.50 103 VAL A C 1
ATOM 735 O O . VAL A 1 103 ? -14.066 -19.628 -9.019 1.00 93.50 103 VAL A O 1
ATOM 738 N N . THR A 1 104 ? -13.200 -19.949 -6.965 1.00 92.75 104 THR A N 1
ATOM 739 C CA . THR A 1 104 ? -12.624 -21.266 -7.258 1.00 92.75 104 THR A CA 1
ATOM 740 C C . THR A 1 104 ? -13.721 -22.299 -7.533 1.00 92.75 104 THR A C 1
ATOM 742 O O . THR A 1 104 ? -13.616 -23.058 -8.489 1.00 92.75 104 THR A O 1
ATOM 745 N N . THR A 1 105 ? -14.799 -22.323 -6.737 1.00 93.81 105 THR A N 1
ATOM 746 C CA . THR A 1 105 ? -15.913 -23.274 -6.934 1.00 93.81 105 THR A CA 1
ATOM 747 C C . THR A 1 105 ? -16.718 -23.021 -8.204 1.00 93.81 105 THR A C 1
ATOM 749 O O . THR A 1 105 ? -17.343 -23.940 -8.717 1.00 93.81 105 THR A O 1
ATOM 752 N N . LEU A 1 106 ? -16.707 -21.786 -8.705 1.00 94.25 106 LEU A N 1
ATOM 753 C CA . LEU A 1 106 ? -17.348 -21.405 -9.962 1.00 94.25 106 LEU A CA 1
ATOM 754 C C . LEU A 1 106 ? -16.417 -21.572 -11.176 1.00 94.25 106 LEU A C 1
ATOM 756 O O . LEU A 1 106 ? -16.797 -21.172 -12.271 1.00 94.25 106 LEU A O 1
ATOM 760 N N . GLU A 1 107 ? -15.210 -22.118 -10.982 1.00 89.50 107 GLU A N 1
ATOM 761 C CA . GLU A 1 107 ? -14.186 -22.302 -12.022 1.00 89.50 107 GLU A CA 1
ATOM 762 C C . GLU A 1 107 ? -13.794 -20.993 -12.741 1.00 89.50 107 GLU A C 1
ATOM 764 O O . GLU A 1 107 ? -13.383 -20.991 -13.898 1.00 89.50 107 GLU A O 1
ATOM 769 N N . LEU A 1 108 ? -13.901 -19.854 -12.043 1.00 87.12 108 LEU A N 1
ATOM 770 C CA . LEU A 1 108 ? -13.627 -18.519 -12.595 1.00 87.12 108 LEU A CA 1
ATOM 771 C C . LEU A 1 108 ? -12.155 -18.087 -12.474 1.00 87.12 108 LEU A C 1
ATOM 773 O O . LEU A 1 108 ? -11.769 -17.071 -13.048 1.00 87.12 108 LEU A O 1
ATOM 777 N N . GLY A 1 109 ? -11.343 -18.818 -11.712 1.00 86.62 109 GLY A N 1
ATOM 778 C CA . GLY A 1 109 ? -9.922 -18.536 -11.516 1.00 86.62 109 GLY A CA 1
ATOM 779 C C . GLY A 1 109 ? -9.280 -19.523 -10.548 1.00 86.62 109 GLY A C 1
ATOM 780 O O . GLY A 1 109 ? -9.974 -20.200 -9.783 1.00 86.62 109 GLY A O 1
ATOM 781 N N . SER A 1 110 ? -7.950 -19.617 -10.573 1.00 92.56 110 SER A N 1
ATOM 782 C CA . SER A 1 110 ? -7.238 -20.483 -9.633 1.00 92.56 110 SER A CA 1
ATOM 783 C C . SER A 1 110 ? -7.303 -19.927 -8.199 1.00 92.56 110 SER A C 1
ATOM 785 O O . SER A 1 110 ? -7.443 -18.714 -8.003 1.00 92.56 110 SER A O 1
ATOM 787 N N . PRO A 1 111 ? -7.151 -20.775 -7.163 1.00 90.31 111 PRO A N 1
ATOM 788 C CA . PRO A 1 111 ? -7.202 -20.327 -5.771 1.00 90.31 111 PRO A CA 1
ATOM 789 C C . PRO A 1 111 ? -6.176 -19.238 -5.450 1.00 90.31 111 PRO A C 1
ATOM 791 O O . PRO A 1 111 ? -6.457 -18.331 -4.672 1.00 90.31 111 PRO A O 1
ATOM 794 N N . VAL A 1 112 ? -4.985 -19.320 -6.050 1.00 91.81 112 VAL A N 1
ATOM 795 C CA . VAL A 1 112 ? -3.899 -18.362 -5.815 1.00 91.81 112 VAL A CA 1
ATOM 796 C C . VAL A 1 112 ? -4.213 -17.025 -6.482 1.00 91.81 112 VAL A C 1
ATOM 798 O O . VAL A 1 112 ? -4.100 -15.990 -5.834 1.00 91.81 112 VAL A O 1
ATOM 801 N N . GLU A 1 113 ? -4.677 -17.030 -7.734 1.00 93.38 113 GLU A N 1
ATOM 802 C CA . GLU A 1 113 ? -5.095 -15.812 -8.444 1.00 93.38 113 GLU A CA 1
ATOM 803 C C . GLU A 1 113 ? -6.249 -15.113 -7.732 1.00 93.38 113 GLU A C 1
ATOM 805 O O . GLU A 1 113 ? -6.191 -13.906 -7.499 1.00 93.38 113 GLU A O 1
ATOM 810 N N . ALA A 1 114 ? -7.276 -15.871 -7.344 1.00 92.81 114 ALA A N 1
ATOM 811 C CA . ALA A 1 114 ? -8.431 -15.349 -6.633 1.00 92.81 114 ALA A CA 1
ATOM 812 C C . ALA A 1 114 ? -8.032 -14.803 -5.256 1.00 92.81 114 ALA A C 1
ATOM 814 O O . ALA A 1 114 ? -8.382 -13.672 -4.917 1.00 92.81 114 ALA A O 1
ATOM 815 N N . PHE A 1 115 ? -7.225 -15.538 -4.490 1.00 91.75 115 PHE A N 1
ATOM 816 C CA . PHE A 1 115 ? -6.741 -15.054 -3.202 1.00 91.75 115 PHE A CA 1
ATOM 817 C C . PHE A 1 115 ? -5.948 -13.759 -3.346 1.00 91.75 115 PHE A C 1
ATOM 819 O O . PHE A 1 115 ? -6.244 -12.782 -2.660 1.00 91.75 115 PHE A O 1
ATOM 826 N N . LEU A 1 116 ? -4.987 -13.719 -4.269 1.00 91.69 116 LEU A N 1
ATOM 827 C CA . LEU A 1 116 ? -4.187 -12.524 -4.507 1.00 91.69 116 LEU A CA 1
ATOM 828 C C . LEU A 1 116 ? -5.058 -11.357 -4.981 1.00 91.69 116 LEU A C 1
ATOM 830 O O . LEU A 1 116 ? -4.865 -10.250 -4.492 1.00 91.69 116 LEU A O 1
ATOM 834 N N . ALA A 1 117 ? -6.039 -11.588 -5.859 1.00 90.75 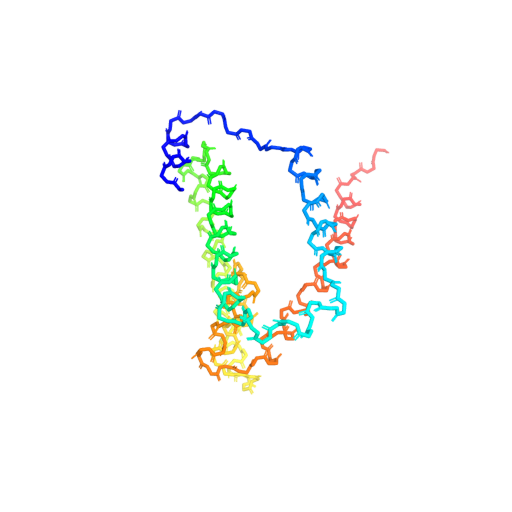117 ALA A N 1
ATOM 835 C CA . ALA A 1 117 ? -6.953 -10.568 -6.378 1.00 90.75 117 ALA A CA 1
ATOM 836 C C . ALA A 1 117 ? -7.878 -9.960 -5.307 1.00 90.75 117 ALA A C 1
ATOM 838 O O . ALA A 1 117 ? -8.118 -8.748 -5.317 1.00 90.75 117 ALA A O 1
ATOM 839 N N . PHE A 1 118 ? -8.398 -10.781 -4.388 1.00 89.56 118 PHE A N 1
ATOM 840 C CA . PHE A 1 118 ? -9.383 -10.358 -3.388 1.00 89.56 118 PHE A CA 1
ATOM 841 C C . PHE A 1 118 ? -8.781 -10.002 -2.026 1.00 89.56 118 PHE A C 1
ATOM 843 O O . PHE A 1 118 ? -9.457 -9.335 -1.241 1.00 89.56 118 PHE A O 1
ATOM 850 N N . ALA A 1 119 ? -7.535 -10.386 -1.736 1.00 88.81 119 ALA A N 1
ATOM 851 C CA . ALA A 1 119 ? -6.867 -10.075 -0.476 1.00 88.81 119 ALA A CA 1
ATOM 852 C C . ALA A 1 119 ? -6.682 -8.550 -0.285 1.00 88.81 119 ALA A C 1
ATOM 854 O O . ALA A 1 119 ? -5.973 -7.884 -1.050 1.00 88.81 119 ALA A O 1
ATOM 855 N N . PRO A 1 120 ? -7.312 -7.953 0.744 1.00 79.94 120 PRO A N 1
ATOM 856 C CA . PRO A 1 120 ? -7.180 -6.533 1.036 1.00 79.94 120 PRO A CA 1
ATOM 857 C C . PRO A 1 120 ? -5.935 -6.254 1.893 1.00 79.94 120 PRO A C 1
ATOM 859 O O . PRO A 1 120 ? -5.538 -7.060 2.727 1.00 79.94 120 PRO A O 1
ATOM 862 N N . GLY A 1 121 ? -5.352 -5.062 1.741 1.00 68.81 121 GLY A N 1
ATOM 863 C CA . GLY A 1 121 ? -4.330 -4.536 2.660 1.00 68.81 121 GLY A CA 1
ATOM 864 C C . GLY A 1 121 ? -2.869 -4.668 2.212 1.00 68.81 121 GLY A C 1
ATOM 865 O O . GLY A 1 121 ? -2.035 -3.948 2.755 1.00 68.81 121 GLY A O 1
ATOM 866 N N . GLY A 1 122 ? -2.559 -5.491 1.205 1.00 66.00 122 GLY A N 1
ATOM 867 C CA . GLY A 1 122 ? -1.229 -5.544 0.581 1.00 66.00 122 GLY A CA 1
ATOM 868 C C . GLY A 1 122 ? -0.957 -4.358 -0.354 1.00 66.00 122 GLY A C 1
ATOM 869 O O . GLY A 1 122 ? -1.882 -3.761 -0.920 1.00 66.00 122 GLY A O 1
ATOM 870 N N . GLY A 1 123 ? 0.317 -4.006 -0.541 1.00 72.75 123 GLY A N 1
ATOM 871 C CA . GLY A 1 123 ? 0.703 -3.027 -1.560 1.00 72.75 123 GLY A CA 1
ATOM 872 C C . GLY A 1 123 ? 0.420 -3.566 -2.969 1.00 72.75 123 GLY A C 1
ATOM 873 O O . GLY A 1 123 ? 0.703 -4.725 -3.248 1.00 72.75 123 GLY A O 1
ATOM 874 N N . GLN A 1 124 ? -0.082 -2.731 -3.890 1.00 81.56 124 GLN A N 1
ATOM 875 C CA . GLN A 1 124 ? -0.314 -3.125 -5.299 1.00 81.56 124 GLN A CA 1
ATOM 876 C C . GLN A 1 124 ? 0.928 -3.772 -5.934 1.00 81.56 124 GLN A C 1
ATOM 878 O O . GLN A 1 124 ? 0.832 -4.767 -6.649 1.00 81.56 124 GLN A O 1
ATOM 883 N N . ALA A 1 125 ? 2.107 -3.230 -5.620 1.00 82.56 125 ALA A N 1
ATOM 884 C CA . ALA A 1 125 ? 3.382 -3.760 -6.086 1.00 82.56 125 ALA A CA 1
ATOM 885 C C . ALA A 1 125 ? 3.719 -5.130 -5.470 1.00 82.56 125 ALA A C 1
ATOM 887 O O . ALA A 1 125 ? 4.207 -6.005 -6.175 1.00 82.56 125 ALA A O 1
ATOM 888 N N . GLU A 1 126 ? 3.428 -5.340 -4.186 1.00 85.19 126 GLU A N 1
ATOM 889 C CA . GLU A 1 126 ? 3.700 -6.600 -3.485 1.00 85.19 126 GLU A CA 1
ATOM 890 C C . GLU A 1 126 ? 2.876 -7.745 -4.072 1.00 85.19 126 GLU A C 1
ATOM 892 O O . GLU A 1 126 ? 3.433 -8.776 -4.434 1.00 85.19 126 GLU A O 1
ATOM 897 N N . MET A 1 127 ? 1.572 -7.533 -4.266 1.00 89.94 127 MET A N 1
ATOM 898 C CA . MET A 1 127 ? 0.690 -8.556 -4.839 1.00 89.94 127 MET A CA 1
ATOM 899 C C . MET A 1 127 ? 1.051 -8.876 -6.291 1.00 89.94 127 MET A C 1
ATOM 901 O O . MET A 1 127 ? 0.962 -10.028 -6.703 1.00 89.94 127 MET A O 1
ATOM 905 N N . THR A 1 128 ? 1.526 -7.884 -7.051 1.00 89.44 128 THR A N 1
ATOM 906 C CA . THR A 1 128 ? 2.036 -8.097 -8.415 1.00 89.44 128 THR A CA 1
ATOM 907 C C . THR A 1 128 ? 3.292 -8.972 -8.397 1.00 89.44 128 THR A C 1
ATOM 909 O O . THR A 1 128 ? 3.395 -9.915 -9.174 1.00 89.44 128 THR A O 1
ATOM 912 N N . VAL A 1 129 ? 4.234 -8.714 -7.482 1.00 89.69 129 VAL A N 1
ATOM 913 C CA . VAL A 1 129 ? 5.437 -9.548 -7.326 1.00 89.69 129 VAL A CA 1
ATOM 914 C C . VAL A 1 129 ? 5.071 -10.959 -6.858 1.00 89.69 129 VAL A C 1
ATOM 916 O O . VAL A 1 129 ? 5.583 -11.926 -7.416 1.00 89.69 129 VAL A O 1
ATOM 919 N N . LEU A 1 130 ? 4.156 -11.100 -5.894 1.00 91.50 130 LEU A N 1
ATOM 920 C CA . LEU A 1 130 ? 3.666 -12.404 -5.440 1.00 91.50 130 LEU A CA 1
ATOM 921 C C . LEU A 1 130 ? 2.979 -13.174 -6.568 1.00 91.50 130 LEU A C 1
ATOM 923 O O . LEU A 1 130 ? 3.204 -14.374 -6.685 1.00 91.50 130 LEU A O 1
ATOM 927 N N . ALA A 1 131 ? 2.205 -12.509 -7.428 1.00 93.25 131 ALA A N 1
ATOM 928 C CA . ALA A 1 131 ? 1.592 -13.138 -8.593 1.00 93.25 131 ALA A CA 1
ATOM 929 C C . ALA A 1 131 ? 2.651 -13.661 -9.579 1.00 93.25 131 ALA A C 1
ATOM 931 O O . ALA A 1 131 ? 2.595 -14.824 -9.965 1.00 93.25 131 ALA A O 1
ATOM 932 N N . ILE A 1 132 ? 3.677 -12.858 -9.892 1.00 92.50 132 ILE A N 1
ATOM 933 C CA . ILE A 1 132 ? 4.790 -13.275 -10.766 1.00 92.50 132 ILE A CA 1
ATOM 934 C C . ILE A 1 132 ? 5.527 -14.485 -10.181 1.00 92.50 132 ILE A C 1
ATOM 936 O O . ILE A 1 132 ? 5.794 -15.450 -10.890 1.00 92.50 132 ILE A O 1
ATOM 940 N N . VAL A 1 133 ? 5.859 -14.440 -8.888 1.00 94.75 133 VAL A N 1
ATOM 941 C CA . VAL A 1 133 ? 6.636 -15.499 -8.225 1.00 94.75 133 VAL A CA 1
ATOM 942 C C . VAL A 1 133 ? 5.813 -16.774 -8.027 1.00 94.75 133 VAL A C 1
ATOM 944 O O . VAL A 1 133 ? 6.363 -17.869 -8.108 1.00 94.75 133 VAL A O 1
ATOM 947 N N . SER A 1 134 ? 4.505 -16.655 -7.790 1.00 93.06 134 SER A N 1
ATOM 948 C CA . SER A 1 134 ? 3.598 -17.803 -7.648 1.00 93.06 134 SER A CA 1
ATOM 949 C C . SER A 1 134 ? 3.105 -18.375 -8.981 1.00 93.06 134 SER A C 1
ATOM 951 O O . SER A 1 134 ? 2.450 -19.414 -8.977 1.00 93.06 134 SER A O 1
ATOM 953 N N . GLY A 1 135 ? 3.428 -17.734 -10.111 1.00 92.25 135 GLY A N 1
ATOM 954 C CA . GLY A 1 135 ? 2.965 -18.144 -11.439 1.00 92.25 135 GLY A CA 1
ATOM 955 C C . GLY A 1 135 ? 1.474 -17.887 -11.685 1.00 92.25 135 GLY A C 1
ATOM 956 O O . GLY A 1 135 ? 0.897 -18.506 -12.572 1.00 92.25 135 GLY A O 1
ATOM 957 N N . ALA A 1 136 ? 0.854 -17.006 -10.899 1.00 93.12 136 ALA A N 1
ATOM 958 C CA . ALA A 1 136 ? -0.542 -16.612 -11.048 1.00 93.12 136 ALA A CA 1
ATOM 959 C C . ALA A 1 136 ? -0.734 -15.672 -12.251 1.00 93.12 136 ALA A C 1
ATOM 961 O O . ALA A 1 136 ? 0.141 -14.852 -12.551 1.00 93.12 136 ALA A O 1
ATOM 962 N N . ASP A 1 137 ? -1.900 -15.732 -12.901 1.00 94.00 137 ASP A N 1
ATOM 963 C CA . ASP A 1 137 ? -2.249 -14.825 -13.989 1.00 94.00 137 ASP A CA 1
ATOM 964 C C . ASP A 1 137 ? -2.257 -13.358 -13.533 1.00 94.00 137 ASP A C 1
ATOM 966 O O . ASP A 1 137 ? -3.114 -12.878 -12.780 1.00 94.00 137 ASP A O 1
ATOM 970 N N . LEU A 1 138 ? -1.265 -12.616 -14.026 1.00 92.81 138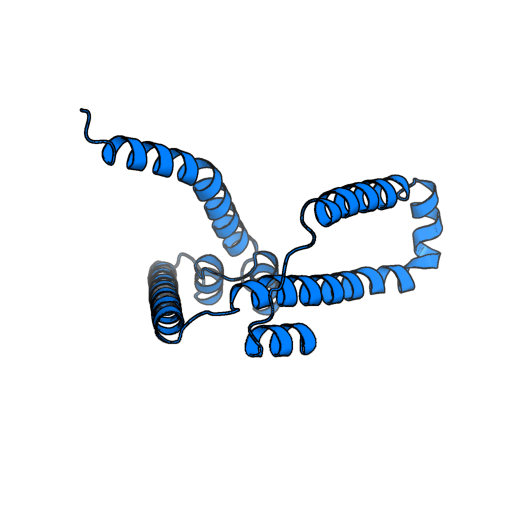 LEU A N 1
ATOM 971 C CA . LEU A 1 138 ? -1.073 -11.210 -13.696 1.00 92.81 138 LEU A CA 1
ATOM 972 C C . LEU A 1 138 ? -2.243 -10.350 -14.184 1.00 92.81 138 LEU A C 1
ATOM 974 O O . LEU A 1 138 ? -2.596 -9.361 -13.539 1.00 92.81 138 LEU A O 1
ATOM 978 N N . GLY A 1 139 ? -2.831 -10.716 -15.329 1.00 92.44 139 GLY A N 1
ATOM 979 C CA . GLY A 1 139 ? -3.953 -10.004 -15.926 1.00 92.44 139 GLY A CA 1
ATOM 980 C C . GLY A 1 139 ? -5.164 -10.029 -15.003 1.00 92.44 139 GLY A C 1
ATOM 981 O O . GLY A 1 139 ? -5.728 -8.981 -14.694 1.00 92.44 139 GLY A O 1
ATOM 982 N N . PHE A 1 140 ? -5.508 -11.200 -14.482 1.00 92.12 140 PHE A N 1
ATOM 983 C CA . PHE A 1 140 ? -6.593 -11.420 -13.544 1.00 92.12 140 PHE A CA 1
ATOM 984 C C . PHE A 1 140 ? -6.377 -10.613 -12.264 1.00 92.12 140 PHE A C 1
ATOM 986 O O . PHE A 1 140 ? -7.251 -9.844 -11.861 1.00 92.12 140 PHE A O 1
ATOM 993 N N . VAL A 1 141 ? -5.193 -10.707 -11.652 1.00 92.81 141 VAL A N 1
ATOM 994 C CA . VAL A 1 141 ? -4.903 -9.988 -10.404 1.00 92.81 141 VAL A CA 1
ATOM 995 C C . VAL A 1 141 ? -4.956 -8.472 -10.625 1.00 92.81 141 VAL A C 1
ATOM 997 O O . VAL A 1 141 ? -5.669 -7.774 -9.900 1.00 92.81 141 VAL A O 1
ATOM 1000 N N . ILE A 1 142 ? -4.270 -7.940 -11.643 1.00 92.38 142 ILE A N 1
ATOM 1001 C CA . ILE A 1 142 ? -4.204 -6.491 -11.896 1.00 92.38 142 ILE A CA 1
ATOM 1002 C C . ILE A 1 142 ? -5.569 -5.930 -12.302 1.00 92.38 142 ILE A C 1
ATOM 1004 O O . ILE A 1 142 ? -5.949 -4.863 -11.822 1.00 92.38 142 ILE A O 1
ATOM 1008 N N . THR A 1 143 ? -6.339 -6.625 -13.140 1.00 93.06 143 THR A N 1
ATOM 1009 C CA . THR A 1 143 ? -7.666 -6.140 -13.563 1.00 93.06 143 THR A CA 1
ATOM 1010 C C . THR A 1 143 ? -8.623 -5.990 -12.382 1.00 93.06 143 THR A C 1
ATOM 1012 O O . THR A 1 143 ? -9.285 -4.955 -12.272 1.00 93.06 143 THR A O 1
ATOM 1015 N N . HIS A 1 144 ? -8.647 -6.935 -11.440 1.00 91.25 144 HIS A N 1
ATOM 1016 C CA . HIS A 1 144 ? -9.451 -6.815 -10.216 1.00 91.25 144 HIS A CA 1
ATOM 1017 C C . HIS A 1 144 ? -8.992 -5.643 -9.340 1.00 91.25 144 HIS A C 1
ATOM 1019 O O . HIS A 1 144 ? -9.799 -4.853 -8.840 1.00 91.25 144 HIS A O 1
ATOM 1025 N N . HIS A 1 145 ? -7.680 -5.481 -9.199 1.00 92.81 145 HIS A N 1
ATOM 1026 C CA . HIS A 1 145 ? -7.070 -4.413 -8.416 1.00 92.81 145 HIS A CA 1
ATOM 1027 C C . HIS A 1 145 ? -7.319 -3.016 -8.999 1.00 92.81 145 HIS A C 1
ATOM 1029 O O . HIS A 1 145 ? -7.623 -2.087 -8.245 1.00 92.81 145 HIS A O 1
ATOM 1035 N N . LEU A 1 146 ? -7.221 -2.859 -10.320 1.00 91.81 146 LEU A N 1
ATOM 1036 C CA . LEU A 1 146 ? -7.525 -1.608 -11.015 1.00 91.81 146 LEU A CA 1
ATOM 1037 C C . LEU A 1 146 ? -9.015 -1.294 -10.945 1.00 91.81 146 LEU A C 1
ATOM 1039 O O . LEU A 1 146 ? -9.376 -0.166 -10.612 1.00 91.81 146 LEU A O 1
ATOM 1043 N N . THR A 1 147 ? -9.871 -2.296 -11.162 1.00 92.00 147 THR A N 1
ATOM 1044 C CA . THR A 1 147 ? -11.323 -2.166 -10.980 1.00 92.00 147 THR A CA 1
ATOM 1045 C C . THR A 1 147 ? -11.637 -1.632 -9.584 1.00 92.00 147 THR A C 1
ATOM 1047 O O . THR A 1 147 ? -12.356 -0.644 -9.450 1.00 92.00 147 THR A O 1
ATOM 1050 N N . ARG A 1 148 ? -11.020 -2.198 -8.536 1.00 89.31 148 ARG A N 1
ATOM 1051 C CA . ARG A 1 148 ? -11.170 -1.715 -7.155 1.00 89.31 148 ARG A CA 1
ATOM 1052 C C . ARG A 1 148 ? -10.751 -0.254 -7.000 1.00 89.31 148 ARG A C 1
ATOM 1054 O O . ARG A 1 148 ? -11.471 0.512 -6.368 1.00 89.31 148 ARG A O 1
ATOM 1061 N N . ILE A 1 149 ? -9.604 0.141 -7.551 1.00 90.19 149 ILE A N 1
ATOM 1062 C CA . ILE A 1 149 ? -9.122 1.528 -7.473 1.00 90.19 149 ILE A CA 1
ATOM 1063 C C . ILE A 1 149 ? -10.122 2.482 -8.132 1.00 90.19 149 ILE A C 1
ATOM 1065 O O . ILE A 1 149 ? -10.507 3.472 -7.515 1.00 90.19 149 ILE A O 1
ATOM 1069 N N . VAL A 1 150 ? -10.579 2.173 -9.346 1.00 93.06 150 VAL A N 1
ATOM 1070 C CA . VAL A 1 150 ? -11.540 3.006 -10.084 1.00 93.06 150 VAL A CA 1
ATOM 1071 C C . VAL A 1 150 ? -12.858 3.124 -9.316 1.00 93.06 150 VAL A C 1
ATOM 1073 O O . VAL A 1 150 ? -13.348 4.235 -9.101 1.00 93.06 150 VAL A O 1
ATOM 1076 N N . LEU A 1 151 ? -13.396 1.999 -8.833 1.00 90.69 151 LEU A N 1
ATOM 1077 C CA . LEU A 1 151 ? -14.630 1.970 -8.047 1.00 90.69 151 LEU A CA 1
ATOM 1078 C C . LEU A 1 151 ? -14.511 2.772 -6.750 1.00 90.69 151 LEU A C 1
ATOM 1080 O O . LEU A 1 151 ? -15.445 3.482 -6.393 1.00 90.69 151 LEU A O 1
ATOM 1084 N N . VAL A 1 152 ? -13.379 2.700 -6.048 1.00 90.38 152 VAL A N 1
ATOM 1085 C CA . VAL A 1 152 ? -13.177 3.449 -4.801 1.00 90.38 152 VAL A CA 1
ATOM 1086 C C . VAL A 1 152 ? -12.979 4.939 -5.075 1.00 90.38 152 VAL A C 1
ATOM 1088 O O . VAL A 1 152 ? -13.585 5.752 -4.386 1.00 90.38 152 VAL A O 1
ATOM 1091 N N . ILE A 1 153 ? -12.189 5.324 -6.081 1.00 91.12 153 ILE A N 1
ATOM 1092 C CA . ILE A 1 153 ? -11.940 6.741 -6.396 1.00 91.12 153 ILE A CA 1
ATOM 1093 C C . ILE A 1 153 ? -13.236 7.449 -6.805 1.00 91.12 153 ILE A C 1
ATOM 1095 O O . ILE A 1 153 ? -13.495 8.558 -6.342 1.00 91.12 153 ILE A O 1
ATOM 1099 N N . ILE A 1 154 ? -14.058 6.814 -7.646 1.00 93.81 154 ILE A N 1
ATOM 1100 C CA . ILE A 1 154 ? -15.324 7.396 -8.110 1.00 93.81 154 ILE A CA 1
ATOM 1101 C C . ILE A 1 154 ? -16.422 7.219 -7.054 1.00 93.81 154 ILE A C 1
ATOM 1103 O O . ILE A 1 154 ? -17.168 8.150 -6.756 1.00 93.81 154 ILE A O 1
ATOM 1107 N N . GLY A 1 155 ? -16.529 6.028 -6.467 1.00 90.19 155 GLY A N 1
ATOM 1108 C CA . GLY A 1 155 ? -17.617 5.651 -5.570 1.00 90.19 155 GLY A CA 1
ATOM 1109 C C . GLY A 1 155 ? -17.504 6.232 -4.163 1.00 90.19 155 GLY A C 1
ATOM 1110 O O . GLY A 1 155 ? -18.527 6.599 -3.592 1.00 90.19 155 GLY A O 1
ATOM 1111 N N . ALA A 1 156 ? -16.298 6.378 -3.600 1.00 90.56 156 ALA A N 1
ATOM 1112 C CA . ALA A 1 156 ? -16.120 6.912 -2.247 1.00 90.56 156 ALA A CA 1
ATOM 1113 C C . ALA A 1 156 ? -16.693 8.331 -2.054 1.00 90.56 156 ALA A C 1
ATOM 1115 O O . ALA A 1 156 ? -17.441 8.517 -1.092 1.00 90.56 156 ALA A O 1
ATOM 1116 N N . PRO A 1 157 ? -16.429 9.333 -2.923 1.00 87.62 157 PRO A N 1
ATOM 1117 C CA . PRO A 1 157 ? -17.024 10.659 -2.759 1.00 87.62 157 PRO A CA 1
ATOM 1118 C C . PRO A 1 157 ? -18.546 10.642 -2.952 1.00 87.62 157 PRO A C 1
ATOM 1120 O O . PRO A 1 157 ? -19.257 11.365 -2.256 1.00 87.62 157 PRO A O 1
ATOM 1123 N N . ILE A 1 158 ? -19.073 9.803 -3.852 1.00 90.81 158 ILE A N 1
ATOM 1124 C CA . ILE A 1 158 ? -20.523 9.657 -4.063 1.00 90.81 158 ILE A CA 1
ATOM 1125 C C . ILE A 1 158 ? -21.180 9.064 -2.814 1.00 90.81 158 ILE A C 1
ATOM 1127 O O . ILE A 1 158 ? -22.150 9.625 -2.306 1.00 90.81 158 ILE A O 1
ATOM 1131 N N . ALA A 1 159 ? -20.624 7.972 -2.287 1.00 88.81 159 ALA A N 1
ATOM 1132 C CA . ALA A 1 159 ? -21.099 7.321 -1.074 1.00 88.81 159 ALA A CA 1
ATOM 1133 C C . ALA A 1 159 ? -21.031 8.270 0.129 1.00 88.81 159 ALA A C 1
ATOM 1135 O O . ALA A 1 159 ? -22.013 8.396 0.857 1.00 88.81 159 ALA A O 1
ATOM 1136 N N . ALA A 1 160 ? -19.923 9.001 0.296 1.00 87.12 160 ALA A N 1
ATOM 1137 C CA . ALA A 1 160 ? -19.781 10.001 1.351 1.00 87.12 160 ALA A CA 1
ATOM 1138 C C . ALA A 1 160 ? -20.860 11.090 1.244 1.00 87.12 160 ALA A C 1
ATOM 1140 O O . ALA A 1 160 ? -21.522 11.399 2.232 1.00 87.12 160 ALA A O 1
ATOM 1141 N N . ASN A 1 161 ? -21.109 11.615 0.041 1.00 84.38 161 ASN A N 1
ATOM 1142 C CA . ASN A 1 161 ? -22.162 12.606 -0.184 1.00 84.38 161 ASN A CA 1
ATOM 1143 C C . ASN A 1 161 ? -23.571 12.051 0.089 1.00 84.38 161 ASN A C 1
ATOM 1145 O O . ASN A 1 161 ? -24.411 12.766 0.635 1.00 84.38 161 ASN A O 1
ATOM 1149 N N . LEU A 1 162 ? -23.850 10.792 -0.260 1.00 85.88 162 LEU A N 1
ATOM 1150 C CA . LEU A 1 162 ? -25.147 10.157 -0.003 1.00 85.88 162 LEU A CA 1
ATOM 1151 C C . LEU A 1 162 ? -25.380 9.920 1.497 1.00 85.88 162 LEU A C 1
ATOM 1153 O O . LEU A 1 162 ? -26.455 10.226 2.011 1.00 85.88 162 LEU A O 1
ATOM 1157 N N . ILE A 1 163 ? -24.358 9.425 2.199 1.00 88.12 163 ILE A N 1
ATOM 1158 C CA . ILE A 1 163 ? -24.403 9.150 3.640 1.00 88.12 163 ILE A CA 1
ATOM 1159 C C . ILE A 1 163 ? -24.552 10.455 4.426 1.00 88.12 163 ILE A C 1
ATOM 1161 O O . ILE A 1 163 ? -25.396 10.539 5.315 1.00 88.12 163 ILE A O 1
ATOM 1165 N N . LEU A 1 164 ? -23.804 11.504 4.068 1.00 79.75 164 LEU A N 1
ATOM 1166 C CA . LEU A 1 164 ? -23.935 12.819 4.705 1.00 79.75 164 LEU A CA 1
ATOM 1167 C C . LEU A 1 164 ? -25.310 13.452 4.448 1.00 79.75 164 LEU A C 1
ATOM 1169 O O . LEU A 1 164 ? -25.855 14.105 5.335 1.00 79.75 164 LEU A O 1
ATOM 1173 N N . ARG A 1 165 ? -25.915 13.216 3.275 1.00 74.31 165 ARG A N 1
ATOM 1174 C CA . ARG A 1 165 ? -27.297 13.637 2.985 1.00 74.31 165 ARG A CA 1
ATOM 1175 C C . ARG A 1 165 ? -28.336 12.920 3.846 1.00 74.31 165 ARG A C 1
ATOM 1177 O O . ARG A 1 165 ? -29.328 13.540 4.208 1.00 74.31 165 ARG A O 1
ATOM 1184 N N . TRP A 1 166 ? -28.122 11.646 4.166 1.00 66.06 166 TRP A N 1
ATOM 1185 C CA . TRP A 1 166 ? -29.005 10.868 5.043 1.00 66.06 166 TRP A CA 1
ATOM 1186 C C . TRP A 1 166 ? -28.779 11.165 6.531 1.00 66.06 166 TRP A C 1
ATOM 1188 O O . TRP A 1 166 ? -29.714 11.093 7.320 1.00 66.06 166 TRP A O 1
ATOM 1198 N N . SER A 1 167 ? -27.554 11.532 6.914 1.00 67.62 167 SER A N 1
ATOM 1199 C CA . SER A 1 167 ? -27.183 11.838 8.299 1.00 67.62 167 SER A CA 1
ATOM 1200 C C . SER A 1 167 ? -27.506 13.271 8.732 1.00 67.62 167 SER A C 1
ATOM 1202 O O . SER A 1 167 ? -27.271 13.603 9.893 1.00 67.62 167 SER A O 1
ATOM 1204 N N . ASN A 1 168 ? -28.006 14.129 7.839 1.00 61.69 168 ASN A N 1
ATOM 1205 C CA . ASN A 1 168 ? -28.423 15.482 8.191 1.00 61.69 168 ASN A CA 1
ATOM 1206 C C . ASN A 1 168 ? -29.948 15.502 8.410 1.00 61.69 168 ASN A C 1
ATOM 1208 O O . ASN A 1 168 ? -30.691 15.697 7.441 1.00 61.69 168 ASN A O 1
ATOM 1212 N N . PRO A 1 169 ? -30.457 15.270 9.640 1.00 56.53 169 PRO A N 1
ATOM 1213 C CA . PRO A 1 169 ? -31.855 15.526 9.933 1.00 56.53 169 PRO A CA 1
ATOM 1214 C C . PRO A 1 169 ? -32.068 17.027 9.747 1.00 56.53 169 PRO A C 1
ATOM 1216 O O . PRO A 1 169 ? -31.534 17.843 10.497 1.00 56.53 169 PRO A O 1
ATOM 1219 N N . ARG A 1 170 ? -32.794 17.384 8.684 1.00 59.59 170 ARG A N 1
ATOM 1220 C CA . ARG A 1 170 ? -33.255 18.749 8.429 1.00 59.59 170 ARG A CA 1
ATOM 1221 C C . ARG A 1 170 ? -33.855 19.303 9.729 1.00 59.59 170 ARG A C 1
ATOM 1223 O O . ARG A 1 170 ? -34.828 18.737 10.223 1.00 59.59 170 ARG A O 1
ATOM 1230 N N . LYS A 1 171 ? -33.252 20.357 10.282 1.00 48.34 171 LYS A N 1
ATOM 1231 C CA . LYS A 1 171 ? -34.001 21.332 11.077 1.00 48.34 171 LYS A CA 1
ATOM 1232 C C . LYS A 1 171 ? -34.722 22.261 10.115 1.00 48.34 171 LYS A C 1
ATOM 1234 O O . LYS A 1 171 ? -34.100 22.593 9.079 1.00 48.34 171 LYS A O 1
#

Secondary structure (DSSP, 8-state):
-HHHHHHHHTT------HHHHHHHHHHHHHHHHHH--HHHHHHHHHHHHHHHHHHHHHHHHHHHHHHHHHHHTTTT--HHHHHHHHHHHHHHHHHHHHHHHHHHHTTSS-HHHHHHHH--SS-HHHHHHHHHHHT--HHHHHHHHHHHHHHHHHHHHHHHHHHHHHS----

pLDDT: mean 85.76, std 8.5, range [48.34, 95.06]

Sequence (171 aa):
MAACLIAALAQAPMNGFGQVSVAARTILGVAVGASITPALFVNLPKMAASIMLVPAFIVLIAQFFIGCAIGVKFVGVTWGELRRIVAYVVVLAILAAGFTAVVTTLELGSPVEAFLAFAPGGGQAEMTVLAIVSGADLGFVITHHLTRIVLVIIGAPIAANLILRWSNPRK